Protein AF-A0A7V5SH91-F1 (afdb_monomer_lite)

Structure (mmCIF, N/CA/C/O backbone):
data_AF-A0A7V5SH91-F1
#
_entry.id   AF-A0A7V5SH91-F1
#
loop_
_atom_site.group_PDB
_atom_site.id
_atom_site.type_symbol
_atom_site.label_atom_id
_atom_site.label_alt_id
_atom_site.label_comp_id
_atom_site.label_asym_id
_atom_site.label_entity_id
_atom_site.label_seq_id
_atom_site.pdbx_PDB_ins_code
_atom_site.Cartn_x
_atom_site.Cartn_y
_atom_site.Cartn_z
_atom_site.occupancy
_atom_site.B_iso_or_equiv
_atom_site.auth_seq_id
_atom_site.auth_comp_id
_atom_site.auth_asym_id
_atom_site.auth_atom_id
_atom_site.pdbx_PDB_model_num
ATOM 1 N N . MET A 1 1 ? -8.342 19.218 25.013 1.00 47.50 1 MET A N 1
ATOM 2 C CA . MET A 1 1 ? -7.755 17.871 25.132 1.00 47.50 1 MET A CA 1
ATOM 3 C C . MET A 1 1 ? -7.507 17.410 23.720 1.00 47.50 1 MET A C 1
ATOM 5 O O . MET A 1 1 ? -8.478 17.243 22.993 1.00 47.50 1 MET A O 1
ATOM 9 N N . ASP A 1 2 ? -6.244 17.319 23.321 1.00 60.06 2 ASP A N 1
ATOM 10 C CA . ASP A 1 2 ? -5.883 16.766 22.017 1.00 60.06 2 ASP A CA 1
ATOM 11 C C . ASP A 1 2 ? -6.227 15.275 22.008 1.00 60.06 2 ASP A C 1
ATOM 13 O O . ASP A 1 2 ? -5.955 14.572 22.982 1.00 60.06 2 ASP A O 1
ATOM 17 N N . ASN A 1 3 ? -6.893 14.813 20.949 1.00 72.50 3 ASN A N 1
ATOM 18 C CA . ASN A 1 3 ? -7.225 13.404 20.779 1.00 72.50 3 ASN A CA 1
ATOM 19 C C . ASN A 1 3 ? -5.954 12.661 20.312 1.00 72.50 3 ASN A C 1
ATOM 21 O O . ASN A 1 3 ? -5.526 12.890 19.177 1.00 72.50 3 ASN A O 1
ATOM 25 N N . PRO A 1 4 ? -5.338 11.797 21.140 1.00 72.81 4 PRO A N 1
ATOM 26 C CA . PRO A 1 4 ? -4.085 11.125 20.794 1.00 72.81 4 PRO A CA 1
ATOM 27 C C . PRO A 1 4 ? -4.210 10.237 19.548 1.00 72.81 4 PRO A C 1
ATOM 29 O O . PRO A 1 4 ? -3.265 10.159 18.768 1.00 72.81 4 PRO A O 1
ATOM 32 N N . GLU A 1 5 ? -5.386 9.651 19.299 1.00 75.25 5 GLU A N 1
ATOM 33 C CA . GLU A 1 5 ? -5.642 8.866 18.084 1.00 75.25 5 GLU A CA 1
ATOM 34 C C . GLU A 1 5 ? -5.610 9.747 16.829 1.00 75.25 5 GLU A C 1
ATOM 36 O O . GLU A 1 5 ? -5.040 9.372 15.807 1.00 75.25 5 GLU A O 1
ATOM 41 N N . ALA A 1 6 ? -6.161 10.963 16.905 1.00 78.25 6 ALA A N 1
ATOM 42 C CA . ALA A 1 6 ? -6.150 11.899 15.781 1.00 78.25 6 ALA A CA 1
ATOM 43 C C . ALA A 1 6 ? -4.722 12.344 15.420 1.00 78.25 6 ALA A C 1
ATOM 45 O O . ALA A 1 6 ? -4.400 12.509 14.241 1.00 78.25 6 ALA A O 1
ATOM 46 N N . GLN A 1 7 ? -3.852 12.497 16.423 1.00 82.12 7 GLN A N 1
ATOM 47 C CA . GLN A 1 7 ? -2.438 12.798 16.207 1.00 82.12 7 GLN A CA 1
ATOM 48 C C . GLN A 1 7 ? -1.707 11.613 15.558 1.00 82.12 7 GLN A C 1
ATOM 50 O O . GLN A 1 7 ? -0.969 11.810 14.592 1.00 82.12 7 GLN A O 1
ATOM 55 N N . GLU A 1 8 ? -1.953 10.386 16.026 1.00 85.75 8 GLU A N 1
ATOM 56 C CA . GLU A 1 8 ? -1.359 9.175 15.448 1.00 85.75 8 GLU A CA 1
ATOM 57 C C . GLU A 1 8 ? -1.772 8.981 13.978 1.00 85.75 8 GLU A C 1
ATOM 59 O O . GLU A 1 8 ? -0.920 8.715 13.124 1.00 85.75 8 GLU A O 1
ATOM 64 N N . TYR A 1 9 ? -3.049 9.201 13.642 1.00 89.62 9 TYR A N 1
ATOM 65 C CA . TYR A 1 9 ? -3.522 9.135 12.256 1.00 89.62 9 TYR A CA 1
ATOM 66 C C . TYR A 1 9 ? -2.932 10.231 11.370 1.00 89.62 9 TYR A C 1
ATOM 68 O O . TYR A 1 9 ? -2.555 9.956 10.230 1.00 89.62 9 TYR A O 1
ATOM 76 N N . SER A 1 10 ? -2.799 11.455 11.882 1.00 91.00 10 SER A N 1
ATOM 77 C CA . SER A 1 10 ? -2.156 12.553 11.153 1.00 91.00 10 SER A CA 1
ATOM 78 C C . SER A 1 10 ? -0.702 12.217 10.802 1.00 91.00 10 SER A C 1
ATOM 80 O O . SER A 1 10 ? -0.275 12.354 9.650 1.00 91.00 10 SER A O 1
ATOM 82 N N . GLU A 1 11 ? 0.056 11.686 11.764 1.00 93.50 11 GLU A N 1
ATOM 83 C CA . GLU A 1 11 ? 1.441 11.264 11.548 1.00 93.50 11 GLU A CA 1
ATOM 84 C C . GLU A 1 11 ? 1.547 10.095 10.565 1.00 93.50 11 GLU A C 1
ATOM 86 O O . GLU A 1 11 ? 2.406 10.102 9.675 1.00 93.50 11 GLU A O 1
ATOM 91 N N . LEU A 1 12 ? 0.655 9.109 10.684 1.00 95.00 12 LEU A N 1
ATOM 92 C CA . LEU A 1 12 ? 0.561 7.986 9.759 1.00 95.00 12 LEU A CA 1
ATOM 93 C C . LEU A 1 12 ? 0.295 8.457 8.323 1.00 95.00 12 LEU A C 1
ATOM 95 O O . LEU A 1 12 ? 1.032 8.086 7.404 1.00 95.00 12 LEU A O 1
ATOM 99 N N . LEU A 1 13 ? -0.720 9.301 8.128 1.00 96.25 13 LEU A N 1
ATOM 100 C CA . LEU A 1 13 ? -1.077 9.856 6.823 1.00 96.25 13 LEU A CA 1
ATOM 101 C C . LEU A 1 13 ? 0.071 10.687 6.242 1.00 96.25 13 LEU A C 1
ATOM 103 O O . LEU A 1 13 ? 0.364 10.574 5.050 1.00 96.25 13 LEU A O 1
ATOM 107 N N . GLY A 1 14 ? 0.776 11.458 7.075 1.00 97.31 14 GLY A N 1
ATOM 108 C CA . GLY A 1 14 ? 1.972 12.199 6.675 1.00 97.31 14 GLY A CA 1
ATOM 109 C C . GLY A 1 14 ? 3.087 11.288 6.151 1.00 97.31 14 GLY A C 1
ATOM 110 O O . GLY A 1 14 ? 3.665 11.560 5.094 1.00 97.31 14 GLY A O 1
ATOM 111 N N . ARG A 1 15 ? 3.356 10.167 6.835 1.00 97.56 15 ARG A N 1
ATOM 112 C CA . ARG A 1 15 ? 4.355 9.177 6.398 1.00 97.56 15 ARG A CA 1
ATOM 113 C C . ARG A 1 15 ? 3.945 8.496 5.097 1.00 97.56 15 ARG A C 1
ATOM 115 O O . ARG A 1 15 ? 4.752 8.450 4.173 1.00 97.56 15 ARG A O 1
ATOM 122 N N . ILE A 1 16 ? 2.703 8.020 4.994 1.00 97.88 16 ILE A N 1
ATOM 123 C CA . ILE A 1 16 ? 2.180 7.387 3.771 1.00 97.88 16 ILE A CA 1
ATOM 124 C C . ILE A 1 16 ? 2.290 8.356 2.589 1.00 97.88 16 ILE A C 1
ATOM 126 O O . ILE A 1 16 ? 2.855 8.001 1.554 1.00 97.88 16 ILE A O 1
ATOM 130 N N . ARG A 1 17 ? 1.835 9.602 2.764 1.00 97.81 17 ARG A N 1
ATOM 131 C CA . ARG A 1 17 ? 1.910 10.651 1.740 1.00 97.81 17 ARG A CA 1
ATOM 132 C C . ARG A 1 17 ? 3.342 10.898 1.285 1.00 97.81 17 ARG A C 1
ATOM 134 O O . ARG A 1 17 ? 3.595 10.971 0.084 1.00 97.81 17 ARG A O 1
ATOM 141 N N . TRP A 1 18 ? 4.279 11.007 2.226 1.00 98.12 18 TRP A N 1
ATOM 142 C CA . TRP A 1 18 ? 5.690 11.219 1.914 1.00 98.12 18 TRP A CA 1
ATOM 143 C C . TRP A 1 18 ? 6.276 10.073 1.080 1.00 98.12 18 TRP A C 1
ATOM 145 O O . TRP A 1 18 ? 6.979 10.328 0.097 1.00 98.12 18 TRP A O 1
ATOM 155 N N . GLU A 1 19 ? 5.964 8.819 1.422 1.00 98.56 19 GLU A N 1
ATOM 156 C CA . GLU A 1 19 ? 6.408 7.661 0.639 1.00 98.56 19 GLU A CA 1
ATOM 157 C C . GLU A 1 19 ? 5.828 7.693 -0.773 1.00 98.56 19 GLU A C 1
ATOM 159 O O . GLU A 1 19 ? 6.571 7.541 -1.741 1.00 98.56 19 GLU A O 1
ATOM 164 N N . LEU A 1 20 ? 4.518 7.919 -0.911 1.00 98.12 20 LEU A N 1
ATOM 165 C CA . LEU A 1 20 ? 3.855 7.918 -2.214 1.00 98.12 20 LEU A CA 1
ATOM 166 C C . LEU A 1 20 ? 4.371 9.048 -3.113 1.00 98.12 20 LEU A C 1
ATOM 168 O O . LEU A 1 20 ? 4.692 8.791 -4.270 1.00 98.12 20 LEU A O 1
ATOM 172 N N . LEU A 1 21 ? 4.552 10.262 -2.580 1.00 97.75 21 LEU A N 1
ATOM 173 C CA . LEU A 1 21 ? 5.162 11.385 -3.306 1.00 97.75 21 LEU A CA 1
ATOM 174 C C . LEU A 1 21 ? 6.598 11.077 -3.741 1.00 97.75 21 LEU A C 1
ATOM 176 O O . LEU A 1 21 ? 6.965 11.280 -4.900 1.00 97.75 21 LEU A O 1
ATOM 180 N N . THR A 1 22 ? 7.415 10.558 -2.822 1.00 98.12 22 THR A N 1
ATOM 181 C CA . THR A 1 22 ? 8.809 10.196 -3.116 1.00 98.12 22 THR A CA 1
ATOM 182 C C . THR A 1 22 ? 8.874 9.107 -4.184 1.00 98.12 22 THR A C 1
ATOM 184 O O . THR A 1 22 ? 9.716 9.164 -5.083 1.00 98.12 22 THR A O 1
ATOM 187 N N . GLY A 1 23 ? 7.973 8.129 -4.113 1.00 97.25 23 GLY A N 1
ATOM 188 C CA . GLY A 1 23 ? 7.870 7.057 -5.088 1.00 97.25 23 GLY A CA 1
ATOM 189 C C . GLY A 1 23 ? 7.372 7.537 -6.451 1.00 97.25 23 GLY A C 1
ATOM 190 O O . GLY A 1 23 ? 7.925 7.113 -7.462 1.00 97.25 23 GLY A O 1
ATOM 191 N N . ALA A 1 24 ? 6.395 8.447 -6.494 1.00 96.00 24 ALA A N 1
ATOM 192 C CA . ALA A 1 24 ? 5.882 9.045 -7.729 1.00 96.00 24 ALA A CA 1
ATOM 193 C C . ALA A 1 24 ? 6.969 9.846 -8.453 1.00 96.00 24 ALA A C 1
ATOM 195 O O . ALA A 1 24 ? 7.186 9.664 -9.650 1.00 96.00 24 ALA A O 1
ATOM 196 N N . ARG A 1 25 ? 7.734 10.651 -7.710 1.00 96.38 25 ARG A N 1
ATOM 197 C CA . ARG A 1 25 ? 8.898 11.355 -8.255 1.00 96.38 25 ARG A CA 1
ATOM 198 C C . ARG A 1 25 ? 9.957 10.381 -8.774 1.00 96.38 25 ARG A C 1
ATOM 200 O O . ARG A 1 25 ? 10.439 10.534 -9.889 1.00 96.38 25 ARG A O 1
ATOM 207 N N . ALA A 1 26 ? 10.285 9.347 -7.999 1.00 96.06 26 ALA A N 1
ATOM 208 C CA . ALA A 1 26 ? 11.239 8.330 -8.432 1.00 96.06 26 ALA A CA 1
ATOM 209 C C . ALA A 1 26 ? 10.782 7.608 -9.710 1.00 96.06 26 ALA A C 1
ATOM 211 O O . ALA A 1 26 ? 11.612 7.281 -10.553 1.00 96.06 26 ALA A O 1
ATOM 212 N N . TRP A 1 27 ? 9.478 7.373 -9.867 1.00 93.81 27 TRP A N 1
ATOM 213 C CA . TRP A 1 27 ? 8.905 6.801 -11.083 1.00 93.81 27 TRP A CA 1
ATOM 214 C C . TRP A 1 27 ? 9.106 7.716 -12.296 1.00 93.81 27 TRP A C 1
ATOM 216 O O . TRP A 1 27 ? 9.592 7.257 -13.326 1.00 93.81 27 TRP A O 1
ATOM 226 N N . GLN A 1 28 ? 8.810 9.011 -12.153 1.00 93.00 28 GLN A N 1
ATOM 227 C CA . GLN A 1 28 ? 9.027 10.018 -13.202 1.00 93.00 28 GLN A CA 1
ATOM 228 C C . GLN A 1 28 ? 10.507 10.146 -13.599 1.00 93.00 28 GLN A C 1
ATOM 230 O O . GLN A 1 28 ? 10.821 10.355 -14.765 1.00 93.00 28 GLN A O 1
ATOM 235 N N . GLU A 1 29 ? 11.419 9.961 -12.645 1.00 95.38 29 GLU A N 1
ATOM 236 C CA . GLU A 1 29 ? 12.872 9.939 -12.864 1.00 95.38 29 GLU A CA 1
ATOM 237 C C . GLU A 1 29 ? 13.379 8.605 -13.466 1.00 95.38 29 GLU A C 1
ATOM 239 O O . GLU A 1 29 ? 14.585 8.409 -13.609 1.00 95.38 29 GLU A O 1
ATOM 244 N N . GLY A 1 30 ? 12.494 7.650 -13.788 1.00 92.12 30 GLY A N 1
ATOM 245 C CA . GLY A 1 30 ? 12.859 6.334 -14.332 1.00 92.12 30 GLY A CA 1
ATOM 246 C C . GLY A 1 30 ? 13.418 5.348 -13.296 1.00 92.12 30 GLY A C 1
ATOM 247 O O . GLY A 1 30 ? 13.857 4.248 -13.635 1.00 92.12 30 GLY A O 1
ATOM 248 N N . ASN A 1 31 ? 13.382 5.690 -12.007 1.00 93.94 31 ASN A N 1
ATOM 249 C CA . ASN A 1 31 ? 13.877 4.859 -10.914 1.00 93.94 31 ASN A CA 1
ATOM 250 C C . ASN A 1 31 ? 12.776 3.940 -10.352 1.00 93.94 31 ASN A C 1
ATOM 252 O O . ASN A 1 31 ? 12.326 4.063 -9.206 1.00 93.94 31 ASN A O 1
ATOM 256 N N . ALA A 1 32 ? 12.377 2.950 -11.155 1.00 90.81 32 ALA A N 1
ATOM 257 C CA . ALA A 1 32 ? 11.358 1.964 -10.783 1.00 90.81 32 ALA A CA 1
ATOM 258 C C . ALA A 1 32 ? 11.732 1.137 -9.532 1.00 90.81 32 ALA A C 1
ATOM 260 O O . ALA A 1 32 ? 10.867 0.635 -8.811 1.00 90.81 32 ALA A O 1
ATOM 261 N N . GLY A 1 33 ? 13.029 0.961 -9.249 1.00 91.81 33 GLY A N 1
ATOM 262 C CA . GLY A 1 33 ? 13.510 0.322 -8.017 1.00 91.81 33 GLY A CA 1
ATOM 263 C C . GLY A 1 33 ? 13.131 1.116 -6.768 1.00 91.81 33 GLY A C 1
ATOM 264 O O . GLY A 1 33 ? 12.536 0.572 -5.838 1.00 91.81 33 GLY A O 1
ATOM 265 N N . ARG A 1 34 ? 13.415 2.420 -6.768 1.00 95.31 34 ARG A N 1
ATOM 266 C CA . ARG A 1 34 ? 13.067 3.317 -5.663 1.00 95.31 34 ARG A CA 1
ATOM 267 C C . ARG A 1 34 ? 11.558 3.516 -5.535 1.00 95.31 34 ARG A C 1
ATOM 269 O O . ARG A 1 34 ? 11.062 3.470 -4.412 1.00 95.31 34 ARG A O 1
ATOM 276 N N . ALA A 1 35 ? 10.830 3.635 -6.648 1.00 95.62 35 ALA A N 1
ATOM 277 C CA . ALA A 1 35 ? 9.367 3.721 -6.635 1.00 95.62 35 ALA A CA 1
ATOM 278 C C . ALA A 1 35 ? 8.726 2.526 -5.903 1.00 95.62 35 ALA A C 1
ATOM 280 O O . ALA A 1 35 ? 7.863 2.709 -5.047 1.00 95.62 35 ALA A O 1
ATOM 281 N N . ARG A 1 36 ? 9.222 1.304 -6.151 1.00 95.00 36 ARG A N 1
ATOM 282 C CA . ARG A 1 36 ? 8.811 0.102 -5.405 1.00 95.00 36 ARG A CA 1
ATOM 283 C C . ARG A 1 36 ? 9.125 0.171 -3.930 1.00 95.00 36 ARG A C 1
ATOM 285 O O . ARG A 1 36 ? 8.272 -0.159 -3.117 1.00 95.00 36 ARG A O 1
ATOM 292 N N . THR A 1 37 ? 10.345 0.555 -3.573 1.00 95.88 37 THR A N 1
ATOM 293 C CA . THR A 1 37 ? 10.734 0.642 -2.163 1.00 95.88 37 THR A CA 1
ATOM 294 C C . THR A 1 37 ? 9.814 1.594 -1.401 1.00 95.88 37 THR A C 1
ATOM 296 O O . THR A 1 37 ? 9.345 1.240 -0.322 1.00 95.88 37 THR A O 1
ATOM 299 N N . CYS A 1 38 ? 9.491 2.747 -1.990 1.00 97.88 38 CYS A N 1
ATOM 300 C CA . CYS A 1 38 ? 8.524 3.693 -1.440 1.00 97.88 38 CYS A CA 1
ATOM 301 C C . CYS A 1 38 ? 7.115 3.091 -1.330 1.00 97.88 38 CYS A C 1
ATOM 303 O O . CYS A 1 38 ? 6.526 3.122 -0.254 1.00 97.88 38 CYS A O 1
ATOM 305 N N . ALA A 1 39 ? 6.604 2.451 -2.387 1.00 98.00 39 ALA A N 1
ATOM 306 C CA . ALA A 1 39 ? 5.300 1.781 -2.369 1.00 98.00 39 ALA A CA 1
ATOM 307 C C . ALA A 1 39 ? 5.178 0.750 -1.230 1.00 98.00 39 ALA A C 1
ATOM 309 O O . ALA A 1 39 ? 4.218 0.755 -0.461 1.00 98.00 39 ALA A O 1
ATOM 310 N N . ARG A 1 40 ? 6.195 -0.103 -1.063 1.00 97.50 40 ARG A N 1
ATOM 311 C CA . ARG A 1 40 ? 6.226 -1.112 0.004 1.00 97.50 40 ARG A CA 1
ATOM 312 C C . ARG A 1 40 ? 6.274 -0.484 1.400 1.00 97.50 40 ARG A C 1
ATOM 314 O O . ARG A 1 40 ? 5.657 -1.008 2.323 1.00 97.50 40 ARG A O 1
ATOM 321 N N . ARG A 1 41 ? 7.010 0.621 1.564 1.00 98.12 41 ARG A N 1
ATOM 322 C CA . ARG A 1 41 ? 7.079 1.367 2.831 1.00 98.12 41 ARG A CA 1
ATOM 323 C C . ARG A 1 41 ? 5.753 2.039 3.170 1.00 98.12 41 ARG A C 1
ATOM 325 O O . ARG A 1 41 ? 5.352 1.974 4.324 1.00 98.12 41 ARG A O 1
ATOM 332 N N . ALA A 1 42 ? 5.061 2.611 2.183 1.00 98.19 42 ALA A N 1
ATOM 333 C CA . ALA A 1 42 ? 3.728 3.182 2.373 1.00 98.19 42 ALA A CA 1
ATOM 334 C C . ALA A 1 42 ? 2.761 2.132 2.943 1.00 98.19 42 ALA A C 1
ATOM 336 O O . ALA A 1 42 ? 2.118 2.372 3.961 1.00 98.19 42 ALA A O 1
ATOM 337 N N . VAL A 1 43 ? 2.739 0.935 2.342 1.00 97.81 43 VAL A N 1
ATOM 338 C CA . VAL A 1 43 ? 1.956 -0.202 2.850 1.00 97.81 43 VAL A CA 1
ATOM 339 C C . VAL A 1 43 ? 2.379 -0.565 4.269 1.00 97.81 43 VAL A C 1
ATOM 341 O O . VAL A 1 43 ? 1.524 -0.685 5.141 1.00 97.81 43 VAL A O 1
ATOM 344 N N . ALA A 1 44 ? 3.685 -0.714 4.514 1.00 96.81 44 ALA A N 1
ATOM 345 C CA . ALA A 1 44 ? 4.207 -1.117 5.815 1.00 96.81 44 ALA A CA 1
ATOM 346 C C . ALA A 1 44 ? 3.814 -0.160 6.945 1.00 96.81 44 ALA A C 1
ATOM 348 O O . ALA A 1 44 ? 3.455 -0.652 8.010 1.00 96.81 44 ALA A O 1
ATOM 349 N N . TRP A 1 45 ? 3.827 1.158 6.708 1.00 96.81 45 TRP A N 1
ATOM 350 C CA . TRP A 1 45 ? 3.359 2.136 7.692 1.00 96.81 45 TRP A CA 1
ATOM 351 C C . TRP A 1 45 ? 1.925 1.844 8.130 1.00 96.81 45 TRP A C 1
ATOM 353 O O . TRP A 1 45 ? 1.675 1.720 9.322 1.00 96.81 45 TRP A O 1
ATOM 363 N N . LEU A 1 46 ? 1.011 1.651 7.176 1.00 95.50 46 LEU A N 1
ATOM 364 C CA . LEU A 1 46 ? -0.397 1.399 7.476 1.00 95.50 46 LEU A CA 1
ATOM 365 C C . LEU A 1 46 ? -0.612 0.069 8.209 1.00 95.50 46 LEU A C 1
ATOM 367 O O . LEU A 1 46 ? -1.304 0.026 9.225 1.00 95.50 46 LEU A O 1
ATOM 371 N N . VAL A 1 47 ? -0.017 -1.025 7.718 1.00 94.88 47 VAL A N 1
ATOM 372 C CA . VAL A 1 47 ? -0.264 -2.347 8.318 1.00 94.88 47 VAL A CA 1
ATOM 373 C C . VAL A 1 47 ? 0.405 -2.537 9.676 1.00 94.88 47 VAL A C 1
ATOM 375 O O . VAL A 1 47 ? -0.062 -3.355 10.461 1.00 94.88 47 VAL A O 1
ATOM 378 N N . GLN A 1 48 ? 1.467 -1.789 9.982 1.00 93.75 48 GLN A N 1
ATOM 379 C CA . GLN A 1 48 ? 2.075 -1.811 11.314 1.00 93.75 48 GLN A CA 1
ATOM 380 C C . GLN A 1 48 ? 1.201 -1.091 12.343 1.00 93.75 48 GLN A C 1
ATOM 382 O O . GLN A 1 48 ? 1.074 -1.576 13.466 1.00 93.75 48 GLN A O 1
ATOM 387 N N . THR A 1 49 ? 0.511 -0.014 11.957 1.00 92.38 49 THR A N 1
ATOM 388 C CA . THR A 1 49 ? -0.437 0.663 12.854 1.00 92.38 49 THR A CA 1
ATOM 389 C C . THR A 1 49 ? -1.619 -0.242 13.230 1.00 92.38 49 THR A C 1
ATOM 391 O O . THR A 1 49 ? -2.095 -0.184 14.361 1.00 92.38 49 THR A O 1
ATOM 394 N N . LEU A 1 50 ? -2.040 -1.170 12.356 1.00 90.88 50 LEU A N 1
ATOM 395 C CA . LEU A 1 50 ? -3.065 -2.174 12.704 1.00 90.88 50 LEU A CA 1
ATOM 396 C C . LEU A 1 50 ? -2.684 -3.006 13.937 1.00 90.88 50 LEU A C 1
ATOM 398 O O . LEU A 1 50 ? -3.567 -3.424 14.685 1.00 90.88 50 LEU A O 1
ATOM 402 N N . SER A 1 51 ? -1.387 -3.253 14.149 1.00 87.81 51 SER A N 1
ATOM 403 C CA . SER A 1 51 ? -0.905 -3.998 15.316 1.00 87.81 51 SER A CA 1
ATOM 404 C C . SER A 1 51 ? -0.981 -3.162 16.586 1.00 87.81 51 SER A C 1
ATOM 406 O O . SER A 1 51 ? -1.361 -3.692 17.625 1.00 87.81 51 SER A O 1
ATOM 408 N N . HIS A 1 52 ? -0.678 -1.863 16.505 1.00 85.00 52 HIS A N 1
ATOM 409 C CA . HIS A 1 52 ? -0.804 -0.944 17.643 1.00 85.00 52 HIS A CA 1
ATOM 410 C C . HIS A 1 52 ? -2.259 -0.799 18.100 1.00 85.00 52 HIS A C 1
ATOM 412 O O . HIS A 1 52 ? -2.523 -0.712 19.294 1.00 85.00 52 HIS A O 1
ATOM 418 N N . MET A 1 53 ? -3.201 -0.870 17.158 1.00 83.00 53 MET A N 1
ATOM 419 C CA . MET A 1 53 ? -4.639 -0.837 17.436 1.00 83.00 53 MET A CA 1
ATOM 420 C C . MET A 1 53 ? -5.243 -2.195 17.819 1.00 83.00 53 MET A C 1
ATOM 422 O O . MET A 1 53 ? -6.451 -2.297 18.014 1.00 83.00 53 MET A O 1
ATOM 426 N N . GLY A 1 54 ? -4.440 -3.263 17.888 1.00 85.31 54 GLY A N 1
ATOM 427 C CA . GLY A 1 54 ? -4.930 -4.603 18.223 1.00 85.31 54 GLY A CA 1
ATOM 428 C C . GLY A 1 54 ? -5.859 -5.229 17.173 1.00 85.31 54 GLY A C 1
ATOM 429 O O . GLY A 1 54 ? -6.587 -6.165 17.492 1.00 85.31 54 GLY A O 1
ATOM 430 N N . LEU A 1 55 ? -5.843 -4.738 15.928 1.00 87.31 55 LEU A N 1
ATOM 431 C CA . LEU A 1 55 ? -6.723 -5.207 14.852 1.00 87.31 55 LEU A CA 1
ATOM 432 C C . LEU A 1 55 ? -6.138 -6.401 14.090 1.00 87.31 55 LEU A C 1
ATOM 434 O O . LEU A 1 55 ? -6.841 -7.372 13.822 1.00 87.31 55 LEU A O 1
ATOM 438 N N . ALA A 1 56 ? -4.865 -6.317 13.694 1.00 90.12 56 ALA A N 1
ATOM 439 C CA . ALA A 1 56 ? -4.166 -7.365 12.948 1.00 90.12 56 ALA A CA 1
ATOM 440 C C . ALA A 1 56 ? -2.643 -7.169 13.003 1.00 90.12 56 ALA A C 1
ATOM 442 O O . ALA A 1 56 ? -2.159 -6.044 13.144 1.00 90.12 56 ALA A O 1
ATOM 443 N N . SER A 1 57 ? -1.872 -8.249 12.829 1.00 93.19 57 SER A N 1
ATOM 444 C CA . SER A 1 57 ? -0.410 -8.165 12.752 1.00 93.19 57 SER A CA 1
ATOM 445 C C . SER A 1 57 ? 0.194 -8.934 11.586 1.00 93.19 57 SER A C 1
ATOM 447 O O . SER A 1 57 ? 0.106 -10.159 11.499 1.00 93.19 57 SER A O 1
ATOM 449 N N . TYR A 1 58 ? 0.875 -8.191 10.712 1.00 93.12 58 TYR A N 1
ATOM 450 C CA . TYR A 1 58 ? 1.494 -8.712 9.494 1.00 93.12 58 TYR A CA 1
ATOM 451 C C . TYR A 1 58 ? 3.029 -8.805 9.576 1.00 93.12 58 TYR A C 1
ATOM 453 O O . TYR A 1 58 ? 3.653 -9.315 8.650 1.00 93.12 58 TYR A O 1
ATOM 461 N N . GLY A 1 59 ? 3.640 -8.416 10.700 1.00 90.94 59 GLY A N 1
ATOM 462 C CA . GLY A 1 59 ? 5.090 -8.473 10.915 1.00 90.94 59 GLY A CA 1
ATOM 463 C C . GLY A 1 59 ? 5.694 -7.136 11.345 1.00 90.94 59 GLY A C 1
ATOM 464 O O . GLY A 1 59 ? 5.009 -6.120 11.462 1.00 90.94 59 GLY A O 1
ATOM 465 N N . SER A 1 60 ? 7.004 -7.134 11.599 1.00 87.12 60 SER A N 1
ATOM 466 C CA . SER A 1 60 ? 7.738 -5.942 12.066 1.00 87.12 60 SER A CA 1
ATOM 467 C C . SER A 1 60 ? 8.525 -5.239 10.957 1.00 87.12 60 SER A C 1
ATOM 469 O O . SER A 1 60 ? 8.994 -4.110 11.128 1.00 87.12 60 SER A O 1
ATOM 471 N N . HIS A 1 61 ? 8.661 -5.873 9.791 1.00 91.69 61 HIS A N 1
ATOM 472 C CA . HIS A 1 61 ? 9.451 -5.361 8.675 1.00 91.69 61 HIS A CA 1
ATOM 473 C C . HIS A 1 61 ? 8.713 -5.498 7.343 1.00 91.69 61 HIS A C 1
ATOM 475 O O . HIS A 1 61 ? 7.951 -6.435 7.121 1.00 91.69 61 HIS A O 1
ATOM 481 N N . VAL A 1 62 ? 9.017 -4.592 6.409 1.00 93.69 62 VAL A N 1
ATOM 482 C CA . VAL A 1 62 ? 8.347 -4.456 5.101 1.00 93.69 62 VAL A CA 1
ATOM 483 C C . 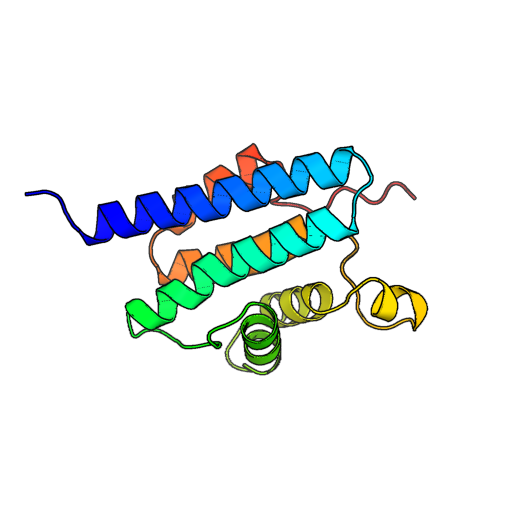VAL A 1 62 ? 8.189 -5.787 4.355 1.00 93.69 62 VAL A C 1
ATOM 485 O O . VAL A 1 62 ? 7.115 -6.095 3.846 1.00 93.69 62 VAL A O 1
ATOM 488 N N . GLY A 1 63 ? 9.258 -6.584 4.272 1.00 92.50 63 GLY A N 1
ATOM 489 C CA . GLY A 1 63 ? 9.223 -7.851 3.539 1.00 92.50 63 GLY A CA 1
ATOM 490 C C . GLY A 1 63 ? 8.372 -8.926 4.215 1.00 92.50 63 GLY A C 1
ATOM 491 O O . GLY A 1 63 ? 7.794 -9.758 3.526 1.00 92.50 63 GLY A O 1
ATOM 492 N N . GLU A 1 64 ? 8.295 -8.918 5.545 1.00 94.31 64 GLU A N 1
ATOM 493 C CA . GLU A 1 64 ? 7.428 -9.832 6.288 1.00 94.31 64 GLU A CA 1
ATOM 494 C C . GLU A 1 64 ? 5.961 -9.437 6.133 1.00 94.31 64 GLU A C 1
ATOM 496 O O . GLU A 1 64 ? 5.155 -10.297 5.788 1.00 94.31 64 GLU A O 1
ATOM 501 N N . ASN A 1 65 ? 5.666 -8.138 6.253 1.00 95.75 65 ASN A N 1
ATOM 502 C CA . ASN A 1 65 ? 4.333 -7.579 6.039 1.00 95.75 65 ASN A CA 1
ATOM 503 C C . ASN A 1 65 ? 3.723 -8.070 4.728 1.00 95.75 65 ASN A C 1
ATOM 505 O O . ASN A 1 65 ? 2.642 -8.646 4.727 1.00 95.75 65 ASN A O 1
ATOM 509 N N . LEU A 1 66 ? 4.442 -7.910 3.613 1.00 96.31 66 LEU A N 1
ATOM 510 C CA . LEU A 1 66 ? 3.943 -8.336 2.304 1.00 96.31 66 LEU A CA 1
ATOM 511 C C . LEU A 1 66 ? 3.745 -9.853 2.225 1.00 96.31 66 LEU A C 1
ATOM 513 O O . LEU A 1 66 ? 2.711 -10.290 1.738 1.00 96.31 66 LEU A O 1
ATOM 517 N N . ARG A 1 67 ? 4.678 -10.658 2.754 1.00 95.44 67 ARG A N 1
ATOM 518 C CA . ARG A 1 67 ? 4.526 -12.124 2.764 1.00 95.44 67 ARG A CA 1
ATOM 519 C C . ARG A 1 67 ? 3.288 -12.571 3.533 1.00 95.44 67 ARG A C 1
ATOM 521 O O . ARG A 1 67 ? 2.588 -13.467 3.077 1.00 95.44 67 ARG A O 1
ATOM 528 N N . ARG A 1 68 ? 3.020 -11.964 4.692 1.00 96.69 68 ARG A N 1
ATOM 529 C CA . ARG A 1 68 ? 1.842 -12.312 5.494 1.00 96.69 68 ARG A CA 1
ATOM 530 C C . ARG A 1 68 ? 0.548 -11.832 4.843 1.00 96.69 68 ARG A C 1
ATOM 532 O O . ARG A 1 68 ? -0.420 -12.574 4.867 1.00 96.69 68 ARG A O 1
ATOM 539 N N . LEU A 1 69 ? 0.549 -10.660 4.203 1.00 96.62 69 LEU A N 1
ATOM 540 C CA . LEU A 1 69 ? -0.589 -10.195 3.401 1.00 96.62 69 LEU A CA 1
ATOM 541 C C . LEU A 1 69 ? -0.915 -11.154 2.247 1.00 96.62 69 LEU A C 1
ATOM 543 O O . LEU A 1 69 ? -2.082 -11.399 1.976 1.00 96.62 69 LEU A O 1
ATOM 547 N N . VAL A 1 70 ? 0.098 -11.714 1.577 1.00 96.56 70 VAL A N 1
ATOM 548 C CA . VAL A 1 70 ? -0.106 -12.711 0.509 1.00 96.56 70 VAL A CA 1
ATOM 549 C C . VAL A 1 70 ? -0.729 -13.999 1.052 1.00 96.56 70 VAL A C 1
ATOM 551 O O . VAL A 1 70 ? -1.597 -14.572 0.401 1.00 96.56 70 VAL A O 1
ATOM 554 N N . ALA A 1 71 ? -0.306 -14.444 2.237 1.00 96.38 71 ALA A N 1
ATOM 555 C CA . ALA A 1 71 ? -0.763 -15.693 2.846 1.00 96.38 71 ALA A CA 1
ATOM 556 C C . ALA A 1 71 ? -2.118 -15.592 3.578 1.00 96.38 71 ALA A C 1
ATOM 558 O O . ALA A 1 71 ? -2.678 -16.619 3.954 1.00 96.38 71 ALA A O 1
ATOM 559 N N . ASP A 1 72 ? -2.638 -14.386 3.820 1.00 96.62 72 ASP A N 1
ATOM 560 C CA . ASP A 1 72 ? -3.891 -14.190 4.553 1.00 96.62 72 ASP A CA 1
ATOM 561 C C . ASP A 1 72 ? -5.107 -14.369 3.635 1.00 96.62 72 ASP A C 1
ATOM 563 O O . ASP A 1 72 ? -5.578 -13.432 2.986 1.00 96.62 72 ASP A O 1
ATOM 567 N N . GLU A 1 73 ? -5.643 -15.589 3.603 1.00 95.81 73 GLU A N 1
ATOM 568 C CA . GLU A 1 73 ? -6.803 -15.967 2.789 1.00 95.81 73 GLU A CA 1
ATOM 569 C C . GLU A 1 73 ? -8.092 -15.201 3.134 1.00 95.81 73 GLU A C 1
ATOM 571 O O . GLU A 1 73 ? -9.023 -15.187 2.324 1.00 95.81 73 GLU A O 1
ATOM 576 N N . THR A 1 74 ? -8.149 -14.517 4.283 1.00 95.62 74 THR A N 1
ATOM 577 C CA . THR A 1 74 ? -9.298 -13.682 4.667 1.00 95.62 74 THR A CA 1
ATOM 578 C C . THR A 1 74 ? -9.318 -12.335 3.942 1.00 95.62 74 THR A C 1
ATOM 580 O O . THR A 1 74 ? -10.363 -11.684 3.868 1.00 95.62 74 THR A O 1
ATOM 583 N N . LEU A 1 75 ? -8.181 -11.907 3.381 1.00 96.50 75 LEU A N 1
ATOM 584 C CA . LEU A 1 75 ? -8.094 -10.682 2.591 1.00 96.50 75 LEU A CA 1
ATOM 585 C C . LEU A 1 75 ? -8.682 -10.883 1.192 1.00 96.50 75 LEU A C 1
ATOM 587 O O . LEU A 1 75 ? -8.540 -11.962 0.620 1.00 96.50 75 LEU A O 1
ATOM 591 N N . PRO A 1 76 ? -9.267 -9.842 0.573 1.00 97.56 76 PRO A N 1
ATOM 592 C CA . PRO A 1 76 ? -9.692 -9.915 -0.819 1.00 97.56 76 PRO A CA 1
ATOM 593 C C . PRO A 1 76 ? -8.536 -10.298 -1.751 1.00 97.56 76 PRO A C 1
ATOM 595 O O . PRO A 1 76 ? -7.411 -9.819 -1.593 1.00 97.56 76 PRO A O 1
ATOM 598 N N . GLU A 1 77 ? -8.830 -11.091 -2.781 1.00 96.50 77 GLU A N 1
ATOM 599 C CA . GLU A 1 77 ? -7.842 -11.560 -3.762 1.00 96.50 77 GLU A CA 1
ATOM 600 C C . GLU A 1 77 ? -7.019 -10.412 -4.368 1.00 96.50 77 GLU A C 1
ATOM 602 O O . GLU A 1 77 ? -5.796 -10.496 -4.455 1.00 96.50 77 GLU A O 1
ATOM 607 N N . ALA A 1 78 ? -7.667 -9.288 -4.693 1.00 95.56 78 ALA A N 1
ATOM 608 C CA . ALA A 1 78 ? -6.995 -8.105 -5.227 1.00 95.56 78 ALA A CA 1
ATOM 609 C C . ALA A 1 78 ? -5.905 -7.547 -4.290 1.00 95.56 78 ALA A C 1
ATOM 611 O O . ALA A 1 78 ? -4.860 -7.102 -4.766 1.00 95.56 78 ALA A O 1
ATOM 612 N N . VAL A 1 79 ? -6.123 -7.593 -2.970 1.00 96.88 79 VAL A N 1
ATOM 613 C CA . VAL A 1 79 ? -5.155 -7.138 -1.957 1.00 96.88 79 VAL A CA 1
ATOM 614 C C . VAL A 1 79 ? -3.975 -8.103 -1.891 1.00 96.88 79 VAL A C 1
ATOM 616 O O . VAL A 1 79 ? -2.825 -7.661 -1.927 1.00 96.88 79 VAL A O 1
ATOM 619 N N . ARG A 1 80 ? -4.246 -9.416 -1.867 1.00 96.75 80 ARG A N 1
ATOM 620 C CA . ARG A 1 80 ? -3.199 -10.450 -1.854 1.00 96.75 80 ARG A CA 1
ATOM 621 C C . ARG A 1 80 ? -2.324 -10.378 -3.104 1.00 96.75 80 ARG A C 1
ATOM 623 O O . ARG A 1 80 ? -1.103 -10.321 -2.995 1.00 96.75 80 ARG A O 1
ATOM 630 N N . HIS A 1 81 ? -2.932 -10.277 -4.285 1.00 95.19 81 HIS A N 1
ATOM 631 C CA . HIS A 1 81 ? -2.204 -10.172 -5.551 1.00 95.19 81 HIS A CA 1
ATOM 632 C C . HIS A 1 81 ? -1.391 -8.876 -5.665 1.00 95.19 81 HIS A C 1
ATOM 634 O O . HIS A 1 81 ? -0.276 -8.891 -6.189 1.00 95.19 81 HIS A O 1
ATOM 640 N N . ALA A 1 82 ? -1.907 -7.748 -5.165 1.00 95.81 82 ALA A N 1
ATOM 641 C CA . ALA A 1 82 ? -1.134 -6.509 -5.100 1.00 95.81 82 ALA A CA 1
ATOM 642 C C . ALA A 1 82 ? 0.095 -6.658 -4.184 1.00 95.81 82 ALA A C 1
ATOM 644 O O . ALA A 1 82 ? 1.194 -6.230 -4.545 1.00 95.81 82 ALA A O 1
ATOM 645 N N . ALA A 1 83 ? -0.059 -7.319 -3.031 1.00 96.19 83 ALA A N 1
ATOM 646 C CA . ALA A 1 83 ? 1.050 -7.588 -2.118 1.00 96.19 83 ALA A CA 1
ATOM 647 C C . ALA A 1 83 ? 2.101 -8.520 -2.746 1.00 96.19 83 ALA A C 1
ATOM 649 O O . ALA A 1 83 ? 3.300 -8.263 -2.619 1.00 96.19 83 ALA A O 1
ATOM 650 N N . GLU A 1 84 ? 1.669 -9.543 -3.485 1.00 94.31 84 GLU A N 1
ATOM 651 C CA . GLU A 1 84 ? 2.547 -10.479 -4.193 1.00 94.31 84 GLU A CA 1
ATOM 652 C C . GLU A 1 84 ? 3.368 -9.774 -5.282 1.00 94.31 84 GLU A C 1
ATOM 654 O O . GLU A 1 84 ? 4.600 -9.867 -5.305 1.00 94.31 84 GLU A O 1
ATOM 659 N N . ARG A 1 85 ? 2.714 -8.970 -6.133 1.00 94.06 85 ARG A N 1
ATOM 660 C CA . ARG A 1 85 ? 3.402 -8.152 -7.146 1.00 94.06 85 ARG A CA 1
ATOM 661 C C . ARG A 1 85 ? 4.399 -7.184 -6.519 1.00 94.06 85 ARG A C 1
ATOM 663 O O . ARG A 1 85 ? 5.498 -6.999 -7.053 1.00 94.06 85 ARG A O 1
ATOM 670 N N . LEU A 1 86 ? 4.042 -6.581 -5.382 1.00 94.19 86 LEU A N 1
ATOM 671 C CA . LEU A 1 86 ? 4.939 -5.710 -4.630 1.00 94.19 86 LEU A CA 1
ATOM 672 C C . LEU A 1 86 ? 6.102 -6.468 -4.007 1.00 94.19 86 LEU A C 1
ATOM 674 O O . LEU A 1 86 ? 7.183 -5.893 -3.930 1.00 94.19 86 LEU A O 1
ATOM 678 N N . GLN A 1 87 ? 5.943 -7.722 -3.587 1.00 89.06 87 GLN A N 1
ATOM 679 C CA . GLN A 1 87 ? 7.037 -8.540 -3.060 1.00 89.06 87 GLN A CA 1
ATOM 680 C C . GLN A 1 87 ? 8.126 -8.774 -4.124 1.00 89.06 87 GLN A C 1
ATOM 682 O O . GLN A 1 87 ? 9.323 -8.749 -3.806 1.00 89.06 87 GLN A O 1
ATOM 687 N N . GLY A 1 88 ? 7.732 -8.891 -5.395 1.00 79.38 88 GLY A N 1
ATOM 688 C CA . GLY A 1 88 ? 8.630 -9.028 -6.541 1.00 79.38 88 GLY A CA 1
ATOM 689 C C . GLY A 1 88 ? 9.611 -7.856 -6.697 1.00 79.38 88 GLY A C 1
ATOM 690 O O . GLY A 1 88 ? 9.232 -6.685 -6.732 1.00 79.38 88 GLY A O 1
ATOM 691 N N . GLY A 1 89 ? 10.911 -8.157 -6.776 1.00 74.62 89 GLY A N 1
ATOM 692 C CA . GLY A 1 89 ? 11.979 -7.184 -7.060 1.00 74.62 89 GLY A CA 1
ATOM 693 C C . GLY A 1 89 ? 12.491 -7.265 -8.502 1.00 74.62 89 GLY A C 1
ATOM 694 O O . GLY A 1 89 ? 11.954 -8.003 -9.319 1.00 74.62 89 GLY A O 1
ATOM 695 N N . ALA A 1 90 ? 13.588 -6.567 -8.816 1.00 66.94 90 ALA A N 1
ATOM 696 C CA . ALA A 1 90 ? 14.218 -6.644 -10.144 1.00 66.94 90 ALA A CA 1
ATOM 697 C C . ALA A 1 90 ? 14.618 -8.084 -10.530 1.00 66.94 90 ALA A C 1
ATOM 699 O O . ALA A 1 90 ? 14.515 -8.467 -11.688 1.00 66.94 90 ALA A O 1
ATOM 700 N N . ARG A 1 91 ? 14.995 -8.915 -9.548 1.00 68.50 91 ARG A N 1
ATOM 701 C CA . ARG A 1 91 ? 15.258 -10.346 -9.770 1.00 68.50 91 ARG A CA 1
ATOM 702 C C . ARG A 1 91 ? 14.012 -11.129 -10.194 1.00 68.5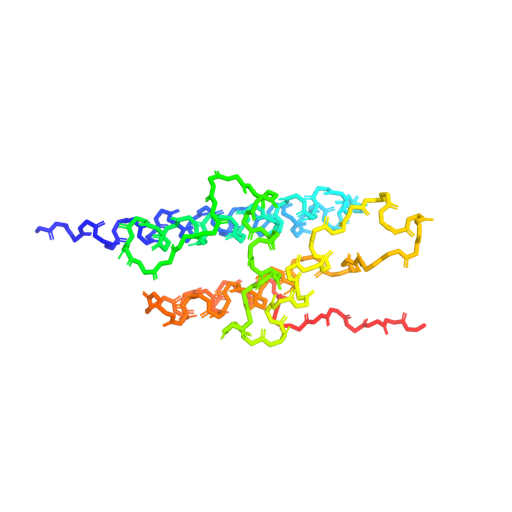0 91 ARG A C 1
ATOM 704 O O . ARG A 1 91 ? 14.146 -12.010 -11.028 1.00 68.50 91 ARG A O 1
ATOM 711 N N . ALA A 1 92 ? 12.834 -10.787 -9.666 1.00 75.31 92 ALA A N 1
ATOM 712 C CA . ALA A 1 92 ? 11.579 -11.436 -10.051 1.00 75.31 92 ALA A CA 1
ATOM 713 C C . ALA A 1 92 ? 11.227 -11.130 -11.514 1.00 75.31 92 ALA A C 1
ATOM 715 O O . ALA A 1 92 ? 10.874 -12.035 -12.260 1.00 75.31 92 ALA A O 1
ATOM 716 N N . GLN A 1 93 ? 11.437 -9.881 -11.947 1.00 72.06 93 GLN A N 1
ATOM 717 C CA . GLN A 1 93 ? 11.271 -9.484 -13.347 1.00 72.06 93 GLN A CA 1
ATOM 718 C C . GLN A 1 93 ? 12.188 -10.287 -14.285 1.00 72.06 93 GLN A C 1
ATOM 720 O O . GLN A 1 93 ? 11.744 -10.759 -15.325 1.00 72.06 93 GLN A O 1
ATOM 725 N N . LEU A 1 94 ? 13.456 -10.476 -13.904 1.00 69.94 94 LEU A N 1
ATOM 726 C CA . LEU A 1 94 ? 14.432 -11.229 -14.702 1.00 69.94 94 LEU A CA 1
ATOM 727 C C . LEU A 1 94 ? 14.137 -12.736 -14.762 1.00 69.94 94 LEU A C 1
ATOM 729 O O . LEU A 1 94 ? 14.527 -13.387 -15.725 1.00 69.94 94 LEU A O 1
ATOM 733 N N . SER A 1 95 ? 13.460 -13.293 -13.754 1.00 75.69 95 SER A N 1
ATOM 734 C CA . SER A 1 95 ? 13.101 -14.714 -13.694 1.00 75.69 95 SER A CA 1
ATOM 735 C C . SER A 1 95 ? 11.679 -15.017 -14.182 1.00 75.69 95 SER A C 1
ATOM 737 O O . SER A 1 95 ? 11.221 -16.142 -14.009 1.00 75.69 95 SER A O 1
ATOM 739 N N . GLY A 1 96 ? 10.955 -14.028 -14.722 1.00 72.38 96 GLY A N 1
ATOM 740 C CA . GLY A 1 96 ? 9.558 -14.183 -15.152 1.00 72.38 96 GLY A CA 1
ATOM 741 C C . GLY A 1 96 ? 8.554 -14.390 -14.010 1.00 72.38 96 GLY A C 1
ATOM 742 O O . GLY A 1 96 ? 7.429 -14.815 -14.254 1.00 72.38 96 GLY A O 1
ATOM 743 N N . ALA A 1 97 ? 8.946 -14.111 -12.764 1.00 75.31 97 ALA A N 1
ATOM 744 C CA . ALA A 1 97 ? 8.058 -14.193 -11.610 1.00 75.31 97 ALA A CA 1
ATOM 745 C C . ALA A 1 97 ? 7.157 -12.950 -11.512 1.00 75.31 97 ALA A C 1
ATOM 747 O O . ALA A 1 97 ? 7.478 -11.887 -12.051 1.00 75.31 97 ALA A O 1
ATOM 748 N N . LEU A 1 98 ? 6.041 -13.080 -10.784 1.00 77.25 98 LEU A N 1
ATOM 749 C CA . LEU A 1 98 ? 5.089 -11.993 -10.545 1.00 77.25 98 LEU A CA 1
ATOM 750 C C . LEU A 1 98 ? 5.795 -10.740 -10.017 1.00 77.25 98 LEU A C 1
ATOM 752 O O . LEU A 1 98 ? 6.576 -10.768 -9.061 1.00 77.25 98 LEU A O 1
ATOM 756 N N . TYR A 1 99 ? 5.527 -9.627 -10.692 1.00 81.88 99 TYR A N 1
ATOM 757 C CA . TYR A 1 99 ? 6.218 -8.375 -10.470 1.00 81.88 99 TYR A CA 1
ATOM 758 C C . TYR A 1 99 ? 5.315 -7.187 -10.819 1.00 81.88 99 TYR A C 1
ATOM 760 O O . TYR A 1 99 ? 4.609 -7.204 -11.826 1.00 81.88 99 TYR A O 1
ATOM 768 N N . SER A 1 100 ? 5.341 -6.145 -9.987 1.00 84.38 100 SER A N 1
ATOM 769 C CA . SER A 1 100 ? 4.541 -4.942 -10.214 1.00 84.38 100 SER A CA 1
ATOM 770 C C . SER A 1 100 ? 5.123 -4.027 -11.291 1.00 84.38 100 SER A C 1
ATOM 772 O O . SER A 1 100 ? 6.179 -3.421 -11.099 1.00 84.38 100 SER A O 1
ATOM 774 N N . LEU A 1 101 ? 4.384 -3.832 -12.383 1.00 86.38 101 LEU A N 1
ATOM 775 C CA . LEU A 1 101 ? 4.659 -2.756 -13.342 1.00 86.38 101 LEU A CA 1
ATOM 776 C C . LEU A 1 101 ? 4.199 -1.384 -12.831 1.00 86.38 101 LEU A C 1
ATOM 778 O O . LEU A 1 101 ? 4.701 -0.370 -13.299 1.00 86.38 101 LEU A O 1
ATOM 782 N N . TYR A 1 102 ? 3.305 -1.344 -11.840 1.00 91.75 102 TYR A N 1
ATOM 783 C CA . TYR A 1 102 ? 2.724 -0.115 -11.298 1.00 91.75 102 TYR A CA 1
ATOM 784 C C . TYR A 1 102 ? 2.713 -0.165 -9.763 1.00 91.75 102 TYR A C 1
ATOM 786 O O . TYR A 1 102 ? 1.658 -0.280 -9.139 1.00 91.75 102 TYR A O 1
ATOM 794 N N . PRO A 1 103 ? 3.887 -0.085 -9.111 1.00 94.44 103 PRO A N 1
ATOM 795 C CA . PRO A 1 103 ? 4.009 -0.380 -7.683 1.00 94.44 103 PRO A CA 1
ATOM 796 C C . PRO A 1 103 ? 3.228 0.582 -6.790 1.00 94.44 103 PRO A C 1
ATOM 798 O O . PRO A 1 103 ? 2.704 0.182 -5.756 1.00 94.44 103 PRO A O 1
ATOM 801 N N . LEU A 1 104 ? 3.118 1.848 -7.187 1.00 96.00 104 LEU A N 1
ATOM 802 C CA . LEU A 1 104 ? 2.330 2.833 -6.448 1.00 96.00 104 LEU A CA 1
ATOM 803 C C . LEU A 1 104 ? 0.827 2.540 -6.521 1.00 96.00 104 LEU A C 1
ATOM 805 O O . LEU A 1 104 ? 0.122 2.755 -5.540 1.00 96.00 104 LEU A O 1
ATOM 809 N N . HIS A 1 105 ? 0.357 1.995 -7.646 1.00 95.06 105 HIS A N 1
ATOM 810 C CA . HIS A 1 105 ? -1.030 1.562 -7.805 1.00 95.06 105 HIS A CA 1
ATOM 811 C C . HIS A 1 105 ? -1.328 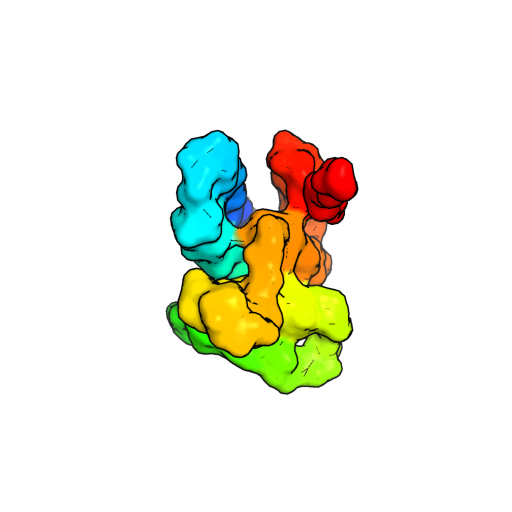0.331 -6.943 1.00 95.06 105 HIS A C 1
ATOM 813 O O . HIS A 1 105 ? -2.300 0.325 -6.188 1.00 95.06 105 HIS A O 1
ATOM 819 N N . ASP A 1 106 ? -0.430 -0.660 -6.948 1.00 96.56 106 ASP A N 1
ATOM 820 C CA . ASP A 1 106 ? -0.550 -1.836 -6.077 1.00 96.56 106 ASP A CA 1
ATOM 821 C C . ASP A 1 106 ? -0.562 -1.454 -4.590 1.00 96.56 106 ASP A C 1
ATOM 823 O O . ASP A 1 106 ? -1.358 -1.988 -3.815 1.00 96.56 106 ASP A O 1
ATOM 827 N N . ALA A 1 107 ? 0.264 -0.483 -4.185 1.00 97.75 107 ALA A N 1
ATOM 828 C CA . ALA A 1 107 ? 0.192 0.066 -2.835 1.00 97.75 107 ALA A CA 1
ATOM 829 C C . ALA A 1 107 ? -1.173 0.715 -2.571 1.00 97.75 107 ALA A C 1
ATOM 831 O O . ALA A 1 107 ? -1.765 0.454 -1.528 1.00 97.75 107 ALA A O 1
ATOM 832 N N . GLY A 1 108 ? -1.709 1.491 -3.517 1.00 97.38 108 GLY A N 1
ATOM 833 C CA . GLY A 1 108 ? -3.042 2.089 -3.421 1.00 97.38 108 GLY A CA 1
ATOM 834 C C . GLY A 1 108 ? -4.156 1.066 -3.174 1.00 97.38 108 GLY A C 1
ATOM 835 O O . GLY A 1 108 ? -5.009 1.290 -2.316 1.00 97.38 108 GLY A O 1
ATOM 836 N N . ILE A 1 109 ? -4.127 -0.093 -3.844 1.00 97.06 109 ILE A N 1
ATOM 837 C CA . ILE A 1 109 ? -5.093 -1.185 -3.614 1.00 97.06 109 ILE A CA 1
ATOM 838 C C . ILE A 1 109 ? -5.086 -1.627 -2.144 1.00 97.06 109 ILE A C 1
ATOM 840 O O . ILE A 1 109 ? -6.145 -1.717 -1.520 1.00 97.06 109 ILE A O 1
ATOM 844 N N . ILE A 1 110 ? -3.899 -1.870 -1.587 1.00 97.69 110 ILE A N 1
ATOM 845 C CA . ILE A 1 110 ? -3.733 -2.347 -0.209 1.00 97.69 110 ILE A CA 1
ATOM 846 C C . ILE A 1 110 ? -4.100 -1.247 0.796 1.00 97.69 110 ILE A C 1
ATOM 848 O O . ILE A 1 110 ? -4.811 -1.508 1.767 1.00 97.69 110 ILE A O 1
ATOM 852 N N . LEU A 1 111 ? -3.649 -0.013 0.549 1.00 97.81 111 LEU A N 1
ATOM 853 C CA . LEU A 1 111 ? -3.905 1.135 1.417 1.00 97.81 111 LEU A CA 1
ATOM 854 C C . LEU A 1 111 ? -5.406 1.398 1.564 1.00 97.81 111 LEU A C 1
ATOM 856 O O . LEU A 1 111 ? -5.884 1.520 2.688 1.00 97.81 111 LEU A O 1
ATOM 860 N N . ARG A 1 112 ? -6.166 1.401 0.459 1.00 96.62 112 ARG A N 1
ATOM 861 C CA . ARG A 1 112 ? -7.628 1.583 0.494 1.00 96.62 112 ARG A CA 1
ATOM 862 C C . ARG A 1 112 ? -8.323 0.539 1.360 1.00 96.62 112 ARG A C 1
ATOM 864 O O . ARG A 1 112 ? -9.180 0.893 2.162 1.00 96.62 112 ARG A O 1
ATOM 871 N N . HIS A 1 113 ? -7.939 -0.731 1.221 1.00 96.31 113 HIS A N 1
ATOM 872 C CA . HIS A 1 113 ? -8.554 -1.816 1.984 1.00 96.31 113 HIS A CA 1
ATOM 873 C C . HIS A 1 113 ? -8.383 -1.628 3.496 1.00 96.31 113 HIS A C 1
ATOM 875 O O . HIS A 1 113 ? -9.345 -1.737 4.252 1.00 96.31 113 HIS A O 1
ATOM 881 N N . PHE A 1 114 ? -7.167 -1.326 3.955 1.00 95.81 114 PHE A N 1
ATOM 882 C CA . PHE A 1 114 ? -6.917 -1.174 5.389 1.00 95.81 114 PHE A CA 1
ATOM 883 C C . PHE A 1 114 ? -7.380 0.176 5.938 1.00 95.81 114 PHE A C 1
ATOM 885 O O . PHE A 1 114 ? -7.832 0.226 7.077 1.00 95.81 114 PHE A O 1
ATOM 892 N N . ALA A 1 115 ? -7.364 1.241 5.136 1.00 94.38 115 ALA A N 1
ATOM 893 C CA . ALA A 1 115 ? -7.891 2.545 5.534 1.00 94.38 115 ALA A CA 1
ATOM 894 C C . ALA A 1 115 ? -9.385 2.486 5.894 1.00 94.38 115 ALA A C 1
ATOM 896 O O . ALA A 1 115 ? -9.806 3.121 6.858 1.00 94.38 115 ALA A O 1
ATOM 897 N N . GLN A 1 116 ? -10.170 1.655 5.195 1.00 92.44 116 GLN A N 1
ATOM 898 C CA . GLN A 1 116 ? -11.573 1.384 5.541 1.00 92.44 116 GLN A CA 1
ATOM 899 C C . GLN A 1 116 ? -11.731 0.781 6.940 1.00 92.44 116 GLN A C 1
ATOM 901 O O . GLN A 1 116 ? -12.647 1.150 7.667 1.00 92.44 116 GLN A O 1
ATOM 906 N N . ARG A 1 117 ? -10.821 -0.112 7.346 1.00 89.25 117 ARG A N 1
ATOM 907 C CA . ARG A 1 117 ? -10.849 -0.750 8.676 1.00 89.25 117 ARG A CA 1
ATOM 908 C C . ARG A 1 117 ? -10.446 0.210 9.794 1.00 89.25 117 ARG A C 1
ATOM 910 O O . ARG A 1 117 ? -10.768 -0.046 10.946 1.00 89.25 117 ARG A O 1
ATOM 917 N N . LEU A 1 118 ? -9.743 1.281 9.437 1.00 89.00 118 LEU A N 1
ATOM 918 C CA . LEU A 1 118 ? -9.251 2.312 10.345 1.00 89.00 118 LEU A CA 1
ATOM 919 C C . LEU A 1 118 ? -10.129 3.567 10.381 1.00 89.00 118 LEU A C 1
ATOM 921 O O . LEU A 1 118 ? -9.836 4.484 11.137 1.00 89.00 118 LEU A O 1
ATOM 925 N N . GLY A 1 119 ? -11.182 3.634 9.562 1.00 91.12 119 GLY A N 1
ATOM 926 C CA . GLY A 1 119 ? -12.040 4.818 9.486 1.00 91.12 119 GLY A CA 1
ATOM 927 C C . GLY A 1 119 ? -11.367 6.048 8.867 1.00 91.12 119 GLY A C 1
ATOM 928 O O . GLY A 1 119 ? -11.884 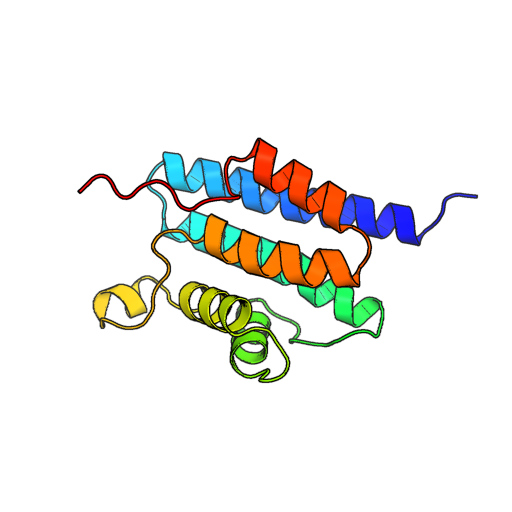7.142 9.035 1.00 91.12 119 GLY A O 1
ATOM 929 N N . ILE A 1 120 ? -10.254 5.872 8.141 1.00 93.81 120 ILE A N 1
ATOM 930 C CA . ILE A 1 120 ? -9.492 6.947 7.464 1.00 93.81 120 ILE A CA 1
ATOM 931 C C . ILE A 1 120 ? -9.516 6.797 5.932 1.00 93.81 120 ILE A C 1
ATOM 933 O O . ILE A 1 120 ? -8.555 7.104 5.216 1.00 93.81 120 ILE A O 1
ATOM 937 N N . ALA A 1 121 ? -10.583 6.181 5.418 1.00 93.94 121 ALA A N 1
ATOM 938 C CA . ALA A 1 121 ? -10.706 5.849 4.003 1.00 93.94 121 ALA A CA 1
ATOM 939 C C . ALA A 1 121 ? -10.746 7.101 3.123 1.00 93.94 121 ALA A C 1
ATOM 941 O O . ALA A 1 121 ? -10.112 7.106 2.070 1.00 93.94 121 ALA A O 1
ATOM 942 N N . ASP A 1 122 ? -11.441 8.150 3.558 1.00 94.88 122 ASP A N 1
ATOM 943 C CA . ASP A 1 122 ? -11.626 9.372 2.775 1.00 94.88 122 ASP A CA 1
ATOM 944 C C . ASP A 1 122 ? -10.306 10.135 2.614 1.00 94.88 122 ASP A C 1
ATOM 946 O O . ASP A 1 122 ? -9.971 10.584 1.516 1.00 94.88 122 ASP A O 1
ATOM 950 N N . GLU A 1 123 ? -9.491 10.202 3.667 1.00 95.56 123 GLU A N 1
ATOM 951 C CA . GLU A 1 123 ? -8.174 10.837 3.647 1.00 95.56 123 GLU A CA 1
ATOM 952 C C . GLU A 1 123 ? -7.209 10.093 2.723 1.00 95.56 123 GLU A C 1
ATOM 954 O O . GLU A 1 123 ? -6.484 10.710 1.934 1.00 95.56 123 GLU A O 1
ATOM 959 N N . VAL A 1 124 ? -7.212 8.758 2.786 1.00 95.25 124 VAL A N 1
ATOM 960 C CA . VAL A 1 124 ? -6.393 7.924 1.900 1.00 95.25 124 VAL A CA 1
ATOM 961 C C . VAL A 1 124 ? -6.882 8.025 0.455 1.00 95.25 124 VAL A C 1
ATOM 963 O O . VAL A 1 124 ? -6.062 8.166 -0.451 1.00 95.25 124 VAL A O 1
ATOM 966 N N . MET A 1 125 ? -8.193 8.010 0.210 1.00 95.00 125 MET A N 1
ATOM 967 C CA . MET A 1 125 ? -8.765 8.166 -1.131 1.00 95.00 125 MET A CA 1
ATOM 968 C C . MET A 1 125 ? -8.454 9.532 -1.743 1.00 95.00 125 MET A C 1
ATOM 970 O O . MET A 1 125 ? -8.072 9.601 -2.914 1.00 95.00 125 MET A O 1
ATOM 974 N N . SER A 1 126 ? -8.564 10.603 -0.956 1.00 95.19 126 SER A N 1
ATOM 975 C CA . SER A 1 126 ? -8.192 11.95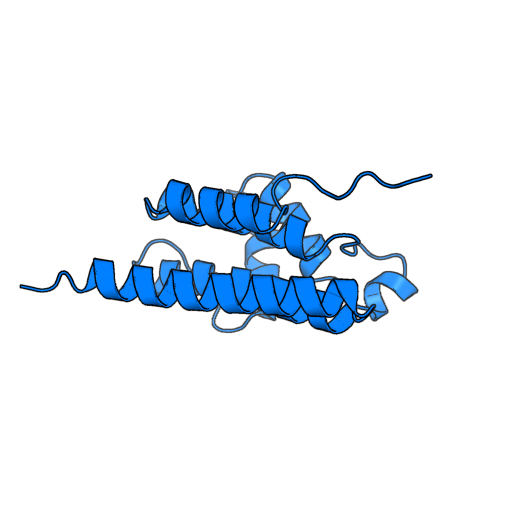4 -1.376 1.00 95.19 126 SER A CA 1
ATOM 976 C C . SER A 1 126 ? -6.717 12.006 -1.783 1.00 95.19 126 SER A C 1
ATOM 978 O O . SER A 1 126 ? -6.386 12.394 -2.903 1.00 95.19 126 SER A O 1
ATOM 980 N N . MET A 1 127 ? -5.828 11.473 -0.937 1.00 94.75 127 MET A N 1
ATOM 981 C CA . MET A 1 127 ? -4.391 11.405 -1.214 1.00 94.75 127 MET A CA 1
ATOM 982 C C . MET A 1 127 ? -4.063 10.613 -2.488 1.00 94.75 127 MET A C 1
ATOM 984 O O . MET A 1 127 ? -3.241 11.049 -3.292 1.00 94.75 127 MET A O 1
ATOM 988 N N . LEU A 1 128 ? -4.685 9.450 -2.698 1.00 94.00 128 LEU A N 1
ATOM 989 C CA . LEU A 1 128 ? -4.462 8.647 -3.905 1.00 94.00 128 LEU A CA 1
ATOM 990 C C . LEU A 1 128 ? -4.970 9.356 -5.165 1.00 94.00 128 LEU A C 1
ATOM 992 O O . LEU A 1 128 ? -4.335 9.251 -6.214 1.00 94.00 128 LEU A O 1
ATOM 996 N N . THR A 1 129 ? -6.071 10.100 -5.060 1.00 93.81 129 THR A N 1
ATOM 997 C CA . THR A 1 129 ? -6.637 10.884 -6.167 1.00 93.81 129 THR A CA 1
ATOM 998 C C . THR A 1 129 ? -5.722 12.048 -6.543 1.00 93.81 129 THR A C 1
ATOM 1000 O O . THR A 1 129 ? -5.392 12.207 -7.715 1.00 93.81 129 THR A O 1
ATOM 1003 N N . GLU A 1 130 ? -5.233 12.808 -5.558 1.00 92.75 130 GLU A N 1
ATOM 1004 C CA . GLU A 1 130 ? -4.269 13.904 -5.758 1.00 92.75 130 GLU A CA 1
ATOM 1005 C C . GLU A 1 130 ? -2.990 13.438 -6.469 1.00 92.75 130 GLU A C 1
ATOM 1007 O O . GLU A 1 130 ? -2.398 14.177 -7.254 1.00 92.75 130 GLU A O 1
ATOM 1012 N N . LEU A 1 131 ? -2.564 12.200 -6.203 1.00 89.00 131 LEU A N 1
ATOM 1013 C CA . LEU A 1 131 ? -1.368 11.596 -6.791 1.00 89.00 131 LEU A CA 1
ATOM 1014 C C . LEU A 1 131 ? -1.642 10.816 -8.086 1.00 89.00 131 LEU A C 1
ATOM 1016 O O . LEU A 1 131 ? -0.707 10.242 -8.646 1.00 89.00 131 LEU A O 1
ATOM 1020 N N . ASN A 1 132 ? -2.891 10.790 -8.563 1.00 89.44 132 ASN A N 1
ATOM 1021 C CA . ASN A 1 132 ? -3.333 10.015 -9.724 1.00 89.44 132 ASN A CA 1
ATOM 1022 C C . ASN A 1 132 ? -2.970 8.514 -9.627 1.00 89.44 132 ASN A C 1
ATOM 1024 O O . ASN A 1 132 ? -2.443 7.920 -10.566 1.00 89.44 132 ASN A O 1
ATOM 1028 N N . LEU A 1 133 ? -3.209 7.911 -8.457 1.00 88.69 133 LEU A N 1
ATOM 1029 C CA . LEU A 1 133 ? -2.885 6.512 -8.136 1.00 88.69 133 LEU A CA 1
ATOM 1030 C C . LEU A 1 133 ? -4.124 5.611 -8.005 1.00 88.69 133 LEU A C 1
ATOM 1032 O O . LEU A 1 133 ? -4.003 4.460 -7.584 1.00 88.69 133 LEU A O 1
ATOM 1036 N N . CYS A 1 134 ? -5.316 6.119 -8.324 1.00 84.56 134 CYS A N 1
ATOM 1037 C CA . CYS A 1 134 ? -6.561 5.348 -8.245 1.00 84.56 134 CYS A CA 1
ATOM 1038 C C . CYS A 1 134 ? -6.647 4.265 -9.327 1.00 84.56 134 CYS A C 1
ATOM 1040 O O . CYS A 1 134 ? -7.066 3.139 -9.028 1.00 84.56 134 CYS A O 1
ATOM 1042 N N . ASP A 1 135 ? -6.166 4.590 -10.526 1.00 80.00 135 ASP A N 1
ATOM 1043 C CA . ASP A 1 135 ? -6.141 3.728 -11.704 1.00 80.00 135 ASP A CA 1
ATOM 1044 C C . ASP A 1 135 ? -4.696 3.492 -12.155 1.00 80.00 135 ASP A C 1
ATOM 1046 O O . ASP A 1 135 ? -3.848 4.382 -12.008 1.00 80.00 135 ASP A O 1
ATOM 1050 N N . PRO A 1 136 ? -4.364 2.296 -12.673 1.00 70.38 136 PRO A N 1
ATOM 1051 C CA . PRO A 1 136 ? -3.058 2.100 -13.272 1.00 70.38 136 PRO A CA 1
ATOM 1052 C C . PRO A 1 136 ? -2.982 2.986 -14.528 1.00 70.38 136 PRO A C 1
ATOM 1054 O O . PRO A 1 136 ? -3.987 3.135 -15.227 1.00 70.38 136 PRO A O 1
ATOM 1057 N N . PRO A 1 137 ? -1.816 3.573 -14.850 1.00 69.56 137 PRO A N 1
ATOM 1058 C CA . PRO A 1 137 ? -1.659 4.309 -16.095 1.00 69.56 137 PRO A CA 1
ATOM 1059 C C . PRO A 1 137 ? -2.070 3.414 -17.263 1.00 69.56 137 PRO A C 1
ATOM 1061 O O . PRO A 1 137 ? -1.617 2.268 -17.336 1.00 69.56 137 PRO A O 1
ATOM 1064 N N . SER A 1 138 ? -2.902 3.930 -18.173 1.00 60.00 138 SER A N 1
ATOM 1065 C CA . SER A 1 138 ? -3.253 3.230 -19.407 1.00 60.00 138 SER A CA 1
ATOM 1066 C C . SER A 1 138 ? -1.965 2.773 -20.082 1.00 60.00 138 SER A C 1
ATOM 1068 O O . SER A 1 138 ? -1.133 3.604 -20.457 1.00 60.00 138 SER A O 1
ATOM 1070 N N . ALA A 1 139 ? -1.774 1.458 -20.196 1.00 48.44 139 ALA A N 1
ATOM 1071 C CA . ALA A 1 139 ? -0.677 0.913 -20.974 1.00 48.44 139 ALA A CA 1
ATOM 1072 C C . ALA A 1 139 ? -0.870 1.416 -22.408 1.00 48.44 139 ALA A C 1
ATOM 1074 O O . ALA A 1 139 ? -1.792 0.991 -23.102 1.00 48.44 139 ALA A O 1
ATOM 1075 N N . SER A 1 140 ? -0.059 2.388 -22.822 1.00 37.53 140 SER A N 1
ATOM 1076 C CA . SER A 1 140 ? 0.061 2.700 -24.240 1.00 37.53 140 SER A CA 1
ATOM 1077 C C . SER A 1 140 ? 0.737 1.483 -24.862 1.00 37.53 140 SER A C 1
ATOM 1079 O O . SER A 1 140 ? 1.888 1.195 -24.528 1.00 37.53 140 SER A O 1
ATOM 1081 N N . LEU A 1 141 ? -0.049 0.717 -25.626 1.00 35.53 141 LEU A N 1
ATOM 1082 C CA . LEU A 1 141 ? 0.413 -0.375 -26.484 1.00 35.53 141 LEU A CA 1
ATOM 1083 C C . LEU A 1 141 ? 1.415 0.144 -27.518 1.00 35.53 141 LEU A C 1
ATOM 1085 O O . LEU A 1 141 ? 1.191 1.265 -28.031 1.00 35.53 141 LEU A O 1
#

Radius of gyration: 14.69 Å; chains: 1; bounding box: 27×34×52 Å

Foldseek 3Di:
DDDVLVVLVVVLLVLLLVLLVQLLVCVVVVNPQSVLVSLLRSLVSLQCVCVVVVNDHQDDDSLSNLVSQLVPPVDDPLLNLLSLQSNDHPVCVVVVHRHDPASSLSSLSNCLVSCVVVVNNVSSVVSCVVSVSPDGPPPPD

Secondary structure (DSSP, 8-state):
---HHHHHHHHHHHHHHHHHHHHHHHHHTT-HHHHHHHHHHHHHHHHHHHHHTTS----SSHHHHHHHHHH-TTS-HHHHHHHHHHH--HHHHHTT----SSHHHHHHHHHHHHHHHTT-HHHHHHHHHHTT-SS------

pLDDT: mean 89.37, std 11.78, range [35.53, 98.56]

Sequence (141 aa):
MDNPEAQEYSELLGRIRWELLTGARAWQEGNAGRARTCARRAVAWLVQTLSHMGLASYGSHVGENLRRLVADETLPEAVRHAAERLQGGARAQLSGALYSLYPLHDAGIILRHFAQRLGIADEVMS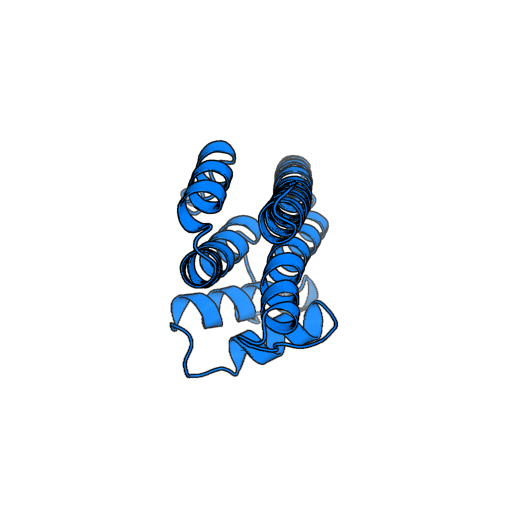MLTELNLCDPPSASL